Protein AF-A0A9D2J3M9-F1 (afdb_monomer)

Secondary structure (DSSP, 8-state):
--------HHHHHHHHHHHHHHHHHHHHHHHHHHHHHHHHHHHHTTT-TTTHHHHHHHHHHHHHHHHHHHHHHHHHHHHHHHHHHHHHHHHH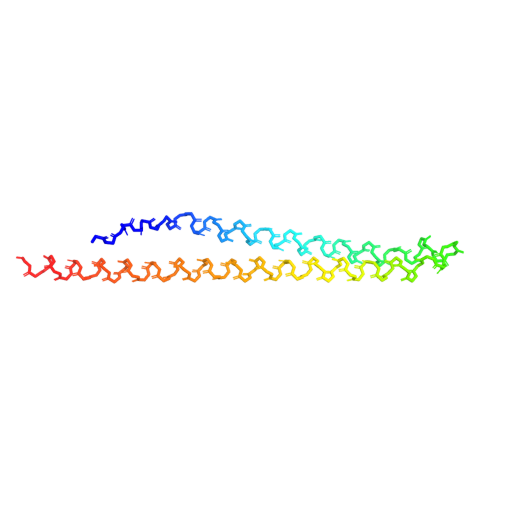HHHHHHHHHHTT-

Sequence (105 aa):
MSDEVEVEMAGLSSGEGQLGNVAAGFNEISQAGTASVMLTPVAFGILCSFFTPVANALQGVAMGAISSTAQGFDKTAQAVGACYTEYSQVDDQAAQRYTQLMGKI

pLDDT: mean 71.88, std 10.1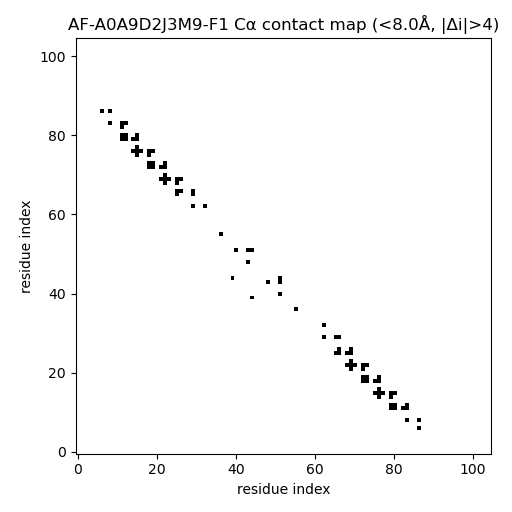8, range [37.09, 85.62]

Foldseek 3Di:
DPPPPPDPLVCLVVLLVVLLVVLVVLVVVLVVLVVVLVVVCVVCVPPNVVCNVVVVVVSVVVSVVSVVVSVVSNVVSVVSVVVSVVVVVVVVVVVVVVVVVVVVD

InterPro domains:
  IPR022536 ESX-1 secretion-associated protein EspC [PF10824] (1-96)

Structure (mmCIF, N/CA/C/O backbone):
data_AF-A0A9D2J3M9-F1
#
_entry.id   AF-A0A9D2J3M9-F1
#
loop_
_atom_site.group_PDB
_atom_site.id
_atom_site.type_symbol
_atom_site.label_atom_id
_atom_site.label_alt_id
_atom_site.label_comp_id
_atom_site.label_asym_id
_atom_site.label_entity_id
_atom_site.label_seq_id
_atom_site.pdbx_PDB_ins_code
_atom_site.Cartn_x
_atom_site.Cartn_y
_atom_site.Cartn_z
_atom_site.occupancy
_atom_site.B_iso_or_equiv
_atom_site.auth_seq_id
_atom_site.auth_comp_id
_atom_site.auth_asym_id
_atom_site.auth_atom_id
_atom_site.pdbx_PDB_model_num
ATOM 1 N N . MET A 1 1 ? -8.438 20.357 29.116 1.00 37.09 1 MET A N 1
ATOM 2 C CA . MET A 1 1 ? -9.296 20.211 27.928 1.00 37.09 1 MET A CA 1
ATOM 3 C C . MET A 1 1 ? -8.419 19.583 26.875 1.00 37.09 1 MET A C 1
ATOM 5 O O . MET A 1 1 ? -7.544 20.266 26.369 1.00 37.09 1 MET A O 1
ATOM 9 N N . SER A 1 2 ? -8.514 18.264 26.708 1.00 44.59 2 SER A N 1
ATOM 10 C CA . SER A 1 2 ? -7.927 17.622 25.532 1.00 44.59 2 SER A CA 1
ATOM 11 C C . SER A 1 2 ? -8.921 17.881 24.415 1.00 44.59 2 SER A C 1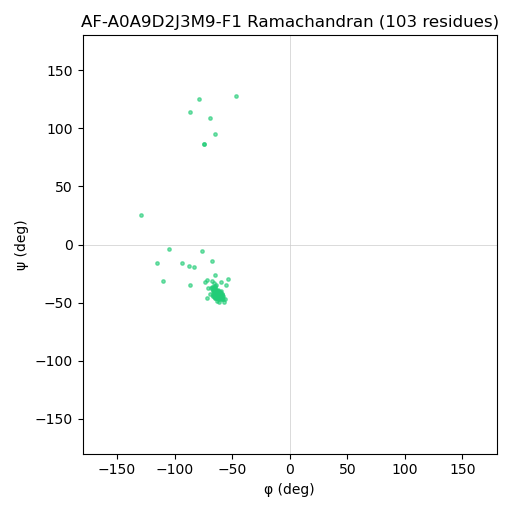
ATOM 13 O O . SER A 1 2 ? -10.103 17.616 24.634 1.00 44.59 2 SER A O 1
ATOM 15 N N . ASP A 1 3 ? -8.469 18.460 23.307 1.00 45.06 3 ASP A N 1
ATOM 16 C CA . ASP A 1 3 ? -9.281 18.582 22.100 1.00 45.06 3 ASP A CA 1
ATOM 17 C C . ASP A 1 3 ? -9.931 17.225 21.818 1.00 45.06 3 ASP A C 1
ATOM 19 O O . ASP A 1 3 ? -9.266 16.184 21.863 1.00 45.06 3 ASP A O 1
ATOM 23 N N . GLU A 1 4 ? -11.247 17.236 21.642 1.00 50.84 4 GLU A N 1
ATOM 24 C CA . GLU A 1 4 ? -12.033 16.072 21.258 1.00 50.84 4 GLU A CA 1
ATOM 25 C C . GLU A 1 4 ? -11.566 15.682 19.853 1.00 50.84 4 GLU A C 1
ATOM 27 O O . GLU A 1 4 ? -11.943 16.288 18.853 1.00 50.84 4 GLU A O 1
ATOM 32 N N . VAL A 1 5 ? -10.634 14.731 19.782 1.00 56.16 5 VAL A N 1
ATOM 33 C CA . VAL A 1 5 ? -10.202 14.143 18.516 1.00 56.16 5 VAL A CA 1
ATOM 34 C C . VAL A 1 5 ? -11.326 13.214 18.076 1.00 56.16 5 VAL A C 1
ATOM 36 O O . VAL A 1 5 ? -11.352 12.036 18.424 1.00 56.16 5 VAL A O 1
ATOM 39 N N . GLU A 1 6 ? -12.300 13.778 17.368 1.00 60.19 6 GLU A N 1
ATOM 40 C CA . GLU A 1 6 ? -13.356 13.015 16.715 1.00 60.19 6 GLU A CA 1
ATOM 41 C C . GLU A 1 6 ? -12.727 12.245 15.549 1.00 60.19 6 GLU A C 1
ATOM 43 O O . GLU A 1 6 ? -12.273 12.823 14.559 1.00 60.19 6 GLU A O 1
ATOM 48 N N . VAL A 1 7 ? -12.617 10.925 15.701 1.00 64.69 7 VAL A N 1
ATOM 49 C CA . VAL A 1 7 ? -12.050 10.065 14.664 1.00 64.69 7 VAL A CA 1
ATOM 50 C C . VAL A 1 7 ? -13.136 9.651 13.690 1.00 64.69 7 VAL A C 1
ATOM 52 O O . VAL A 1 7 ? -14.052 8.900 14.022 1.00 64.69 7 VAL A O 1
ATOM 55 N N . GLU A 1 8 ? -13.002 10.117 12.450 1.00 76.81 8 GLU A N 1
ATOM 56 C CA . GLU A 1 8 ? -13.904 9.768 11.360 1.00 76.81 8 GLU A CA 1
ATOM 57 C C . GLU A 1 8 ? -13.629 8.334 10.873 1.00 76.81 8 GLU A C 1
ATOM 59 O O . GLU A 1 8 ? -12.874 8.082 9.931 1.00 76.81 8 GLU A O 1
ATOM 64 N N . MET A 1 9 ? -14.265 7.367 11.535 1.00 73.56 9 MET A N 1
ATOM 65 C CA . MET A 1 9 ? -14.151 5.928 11.259 1.00 73.56 9 MET A CA 1
ATOM 66 C C . MET A 1 9 ? -14.470 5.561 9.799 1.00 73.56 9 MET A C 1
ATOM 68 O O . MET A 1 9 ? -13.825 4.688 9.215 1.00 73.56 9 MET A O 1
ATOM 72 N N . ALA A 1 10 ? -15.424 6.262 9.178 1.00 71.62 10 ALA A N 1
ATOM 73 C CA . ALA A 1 10 ? -15.744 6.104 7.758 1.00 71.62 10 ALA A CA 1
ATOM 74 C C . ALA A 1 10 ? -14.593 6.569 6.845 1.00 71.62 10 ALA A C 1
ATOM 76 O O . ALA A 1 10 ? -14.315 5.938 5.823 1.00 71.62 10 ALA A O 1
ATOM 77 N N . GLY A 1 11 ? -13.889 7.633 7.239 1.00 71.94 11 GLY A N 1
ATOM 78 C CA . GLY A 1 11 ? -12.713 8.148 6.543 1.00 71.94 11 GLY A CA 1
ATOM 79 C C . GLY A 1 11 ? -11.534 7.176 6.602 1.00 71.94 11 GLY A C 1
ATOM 80 O O . GLY A 1 11 ? -10.882 6.953 5.583 1.00 71.94 11 GLY A O 1
ATOM 81 N N . LEU A 1 12 ? -11.309 6.527 7.751 1.00 71.94 12 LEU A N 1
ATOM 82 C CA . LEU A 1 12 ? -10.284 5.485 7.903 1.00 71.94 12 LEU A CA 1
ATOM 83 C C . LEU A 1 12 ? -10.570 4.264 7.014 1.00 71.94 12 LEU A C 1
ATOM 85 O O . LEU A 1 12 ? -9.697 3.849 6.255 1.00 71.94 12 LEU A O 1
ATOM 89 N N . SER A 1 13 ? -11.801 3.745 7.034 1.00 75.00 13 SER A N 1
ATOM 90 C CA . SER A 1 13 ? -12.211 2.615 6.185 1.00 75.00 13 SER A CA 1
ATOM 91 C C . SER A 1 13 ? -12.098 2.936 4.688 1.00 75.00 13 SER A C 1
ATOM 93 O O . SER A 1 13 ? -11.553 2.149 3.910 1.00 75.00 13 SER A O 1
ATOM 95 N N . SER A 1 14 ? -12.569 4.116 4.271 1.00 75.56 14 SER A N 1
ATOM 96 C CA . SER A 1 14 ? -12.441 4.568 2.882 1.00 75.56 14 SER A CA 1
ATOM 97 C C . SER A 1 14 ? -10.971 4.743 2.483 1.00 75.56 14 SER A C 1
ATOM 99 O O . SER A 1 14 ? -10.584 4.376 1.373 1.00 75.56 14 SER A O 1
ATOM 101 N N . GLY A 1 15 ? -10.144 5.293 3.376 1.00 73.19 15 GLY A N 1
ATOM 102 C CA . GLY A 1 15 ? -8.713 5.491 3.155 1.00 73.19 15 GLY A CA 1
ATOM 103 C C . GLY A 1 15 ? -7.954 4.176 2.983 1.00 73.19 15 GLY A C 1
ATOM 104 O O . GLY A 1 15 ? -7.174 4.049 2.042 1.00 73.19 15 GLY A O 1
ATOM 105 N N . GLU A 1 16 ? -8.228 3.174 3.822 1.00 76.69 16 GLU A N 1
ATOM 106 C CA . GLU A 1 16 ? -7.670 1.823 3.685 1.00 76.69 16 GLU A CA 1
ATOM 107 C C . GLU A 1 16 ? -7.999 1.221 2.311 1.00 76.69 16 GLU A C 1
ATOM 109 O O . GLU A 1 16 ? -7.099 0.786 1.590 1.00 76.69 16 GLU A O 1
ATOM 114 N N . GLY A 1 17 ? -9.272 1.270 1.902 1.00 74.94 17 GLY A N 1
ATOM 115 C CA . GLY A 1 17 ? -9.707 0.745 0.606 1.00 74.94 17 GLY A CA 1
ATOM 116 C C . GLY A 1 17 ? -9.061 1.465 -0.583 1.00 74.9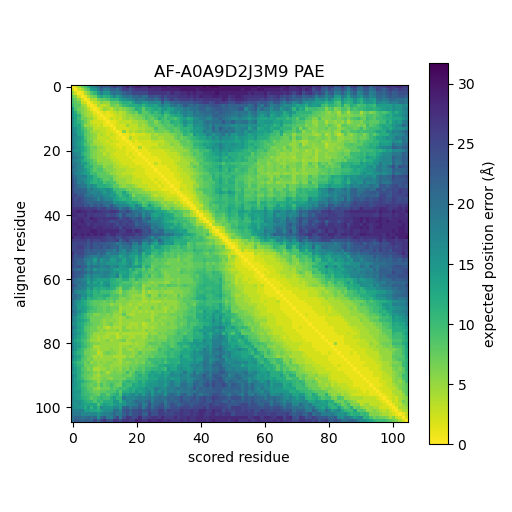4 17 GLY A C 1
ATOM 117 O O . GLY A 1 17 ? -8.646 0.829 -1.554 1.00 74.94 17 GLY A O 1
ATOM 118 N N . GLN A 1 18 ? -8.919 2.792 -0.510 1.00 82.44 18 GLN A N 1
ATOM 119 C CA . GLN A 1 18 ? -8.240 3.575 -1.546 1.00 82.44 18 GLN A CA 1
ATOM 120 C C . GLN A 1 18 ? -6.748 3.234 -1.638 1.00 82.44 18 GLN A C 1
ATOM 122 O O . GLN A 1 18 ? -6.236 3.051 -2.743 1.00 82.44 18 GLN A O 1
ATOM 127 N N . LEU A 1 19 ? -6.058 3.096 -0.503 1.00 78.88 19 LEU A N 1
ATOM 128 C CA . LEU A 1 19 ? -4.646 2.703 -0.463 1.00 78.88 19 LEU A CA 1
ATOM 129 C C . LEU A 1 19 ? -4.445 1.283 -1.011 1.00 78.88 19 LEU A C 1
ATOM 131 O O . LEU A 1 19 ? -3.513 1.055 -1.784 1.00 78.88 19 LEU A O 1
ATOM 135 N N . GLY A 1 20 ? -5.355 0.357 -0.693 1.00 77.44 20 GLY A N 1
ATOM 136 C CA . GLY A 1 20 ? -5.368 -0.994 -1.254 1.00 77.44 20 GLY A CA 1
ATOM 137 C C . GLY A 1 20 ? -5.532 -1.001 -2.778 1.00 77.44 20 GLY A C 1
ATOM 138 O O . GLY A 1 20 ? -4.778 -1.678 -3.479 1.00 77.44 20 GLY A O 1
ATOM 139 N N . ASN A 1 21 ? -6.445 -0.187 -3.317 1.00 81.19 21 ASN A N 1
ATOM 140 C CA . ASN A 1 21 ? -6.637 -0.049 -4.765 1.00 81.19 21 ASN A CA 1
ATOM 141 C C . ASN A 1 21 ? -5.401 0.535 -5.466 1.00 81.19 21 ASN A C 1
ATOM 143 O O . ASN A 1 21 ? -5.023 0.081 -6.546 1.00 81.19 21 ASN A O 1
ATOM 147 N N . VAL A 1 22 ? -4.740 1.519 -4.848 1.00 79.69 22 VAL A N 1
ATOM 148 C CA . VAL A 1 22 ? -3.489 2.087 -5.371 1.00 79.69 22 VAL A CA 1
ATOM 149 C C . VAL A 1 22 ? -2.382 1.030 -5.383 1.00 79.69 22 VAL A C 1
ATOM 151 O O . VAL A 1 22 ? -1.705 0.869 -6.400 1.00 79.69 22 VAL A O 1
ATOM 154 N N . ALA A 1 23 ? -2.230 0.256 -4.304 1.00 74.25 23 ALA A N 1
ATOM 155 C CA . ALA A 1 23 ? -1.266 -0.841 -4.240 1.00 74.25 23 ALA A CA 1
ATOM 156 C C . ALA A 1 23 ? -1.541 -1.924 -5.304 1.00 74.25 23 ALA A C 1
ATOM 158 O O . ALA A 1 23 ? -0.609 -2.396 -5.962 1.00 74.25 23 ALA A O 1
ATOM 159 N N . ALA A 1 24 ? -2.811 -2.274 -5.531 1.00 78.44 24 ALA A N 1
ATOM 160 C CA . ALA A 1 24 ? -3.217 -3.196 -6.591 1.00 78.44 24 ALA A CA 1
ATOM 161 C C . ALA A 1 24 ? -2.846 -2.667 -7.988 1.00 78.44 24 ALA A C 1
ATOM 163 O O . ALA A 1 24 ? -2.252 -3.400 -8.780 1.00 78.44 24 ALA A O 1
ATOM 164 N N . GLY A 1 25 ? -3.083 -1.378 -8.255 1.00 80.50 25 GLY A N 1
ATOM 165 C CA . GLY A 1 25 ? -2.688 -0.734 -9.511 1.00 80.50 25 GLY A CA 1
ATOM 166 C C . GLY A 1 25 ? -1.175 -0.779 -9.763 1.00 80.50 25 GLY A C 1
ATOM 167 O O . GLY A 1 25 ? -0.737 -1.069 -10.875 1.00 80.50 25 GLY A O 1
ATOM 168 N N . PHE A 1 26 ? -0.347 -0.582 -8.731 1.00 76.75 26 PHE A N 1
ATOM 169 C CA . PHE A 1 26 ? 1.109 -0.738 -8.867 1.00 76.75 26 PHE A CA 1
ATOM 170 C C . PHE A 1 26 ? 1.529 -2.182 -9.180 1.00 76.75 26 PHE A C 1
ATOM 172 O O . PHE A 1 26 ? 2.458 -2.392 -9.965 1.00 76.75 26 PHE A O 1
ATOM 179 N N . ASN A 1 27 ? 0.841 -3.182 -8.622 1.00 75.81 27 ASN A N 1
ATOM 180 C CA . ASN A 1 27 ? 1.086 -4.587 -8.954 1.00 75.81 27 ASN A CA 1
ATOM 181 C C . ASN A 1 27 ? 0.707 -4.919 -10.405 1.00 75.81 27 ASN A C 1
ATOM 183 O O . ASN A 1 27 ? 1.451 -5.640 -11.074 1.00 75.81 27 ASN A O 1
ATOM 187 N N . GLU A 1 28 ? -0.396 -4.373 -10.919 1.00 80.56 28 GLU A N 1
ATOM 188 C CA . GLU A 1 28 ? -0.777 -4.520 -12.330 1.00 80.56 28 GLU A CA 1
ATOM 189 C C . GLU A 1 28 ? 0.253 -3.881 -13.269 1.00 80.56 28 GLU A C 1
ATOM 191 O O . GLU A 1 28 ? 0.685 -4.514 -14.235 1.00 80.56 28 GLU A O 1
ATOM 196 N N . ILE A 1 29 ? 0.723 -2.669 -12.951 1.00 77.06 29 ILE A N 1
ATOM 197 C CA . ILE A 1 29 ? 1.782 -1.988 -13.714 1.00 77.06 29 ILE A CA 1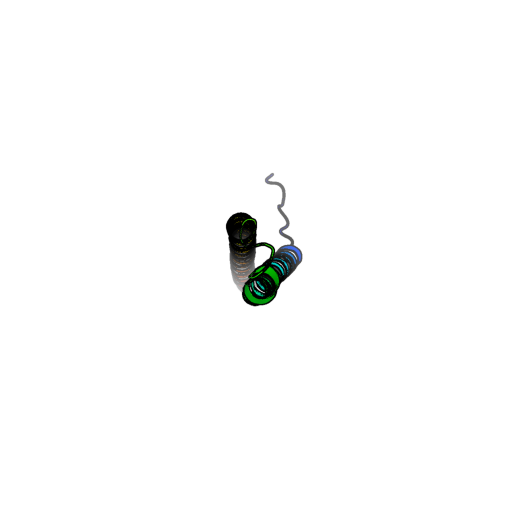
ATOM 198 C C . ILE A 1 29 ? 3.072 -2.817 -13.706 1.00 77.06 29 ILE A C 1
ATOM 200 O O . ILE A 1 29 ? 3.721 -2.960 -14.743 1.00 77.06 29 ILE A O 1
ATOM 204 N N . SER A 1 30 ? 3.436 -3.403 -12.563 1.00 72.69 30 SER A N 1
ATOM 205 C CA . SER A 1 30 ? 4.608 -4.277 -12.445 1.00 72.69 30 SER A CA 1
ATOM 206 C C . SER A 1 30 ? 4.486 -5.534 -13.321 1.00 72.69 30 SER A C 1
ATOM 208 O O . SER A 1 30 ? 5.419 -5.885 -14.052 1.00 72.69 30 SER A O 1
ATOM 210 N N . GLN A 1 31 ? 3.319 -6.188 -13.329 1.00 74.12 31 GLN A N 1
ATOM 211 C CA . GLN A 1 31 ? 3.065 -7.355 -14.182 1.00 74.12 31 GLN A CA 1
ATOM 212 C C . GLN A 1 31 ? 3.085 -6.998 -15.675 1.00 74.12 31 GLN A C 1
ATOM 214 O O . GLN A 1 31 ? 3.729 -7.693 -16.466 1.00 74.12 31 GLN A O 1
ATOM 219 N N . ALA A 1 32 ? 2.457 -5.884 -16.061 1.00 74.19 32 ALA A N 1
ATOM 220 C CA . ALA A 1 32 ? 2.480 -5.376 -17.432 1.00 74.19 32 ALA A CA 1
ATOM 221 C C . ALA A 1 32 ? 3.905 -5.002 -17.884 1.00 74.19 32 ALA A C 1
ATOM 223 O O . ALA A 1 32 ? 4.308 -5.307 -19.011 1.00 74.19 32 ALA A O 1
ATOM 224 N N . GLY A 1 33 ? 4.697 -4.405 -16.987 1.00 66.56 33 GLY A N 1
ATOM 225 C CA . GLY A 1 33 ? 6.119 -4.133 -17.191 1.00 66.56 33 GLY A CA 1
ATOM 226 C C . GLY A 1 33 ? 6.911 -5.418 -17.437 1.00 66.56 33 GLY A C 1
ATOM 227 O O . GLY A 1 33 ? 7.633 -5.528 -18.419 1.00 66.56 33 GLY A O 1
ATOM 228 N N . THR A 1 34 ? 6.701 -6.450 -16.622 1.00 67.69 34 THR A N 1
ATOM 229 C CA . THR A 1 34 ? 7.388 -7.745 -16.782 1.00 67.69 34 THR A CA 1
ATOM 230 C C . THR A 1 34 ? 7.043 -8.425 -18.115 1.00 67.69 34 THR A C 1
ATOM 232 O O . THR A 1 34 ? 7.923 -8.948 -18.801 1.00 67.69 34 THR A O 1
ATOM 235 N N . ALA A 1 35 ? 5.768 -8.393 -18.518 1.00 65.44 35 ALA A N 1
ATOM 236 C CA . ALA A 1 35 ? 5.306 -8.979 -19.777 1.00 65.44 35 ALA A CA 1
ATOM 237 C C . ALA A 1 35 ? 5.892 -8.262 -21.005 1.00 65.44 35 ALA A C 1
ATOM 239 O O . ALA A 1 35 ? 6.315 -8.908 -21.966 1.00 65.44 35 ALA A O 1
ATOM 240 N N . SER A 1 36 ? 5.972 -6.930 -20.962 1.00 61.50 36 SER A N 1
ATOM 241 C CA . SER A 1 36 ? 6.590 -6.135 -22.030 1.00 61.50 36 SER A CA 1
ATOM 242 C C . SER A 1 36 ? 8.103 -6.363 -22.114 1.00 61.50 36 SER A C 1
ATOM 244 O O . SER A 1 36 ? 8.635 -6.508 -23.217 1.00 61.50 36 SER A O 1
ATOM 246 N N . VAL A 1 37 ? 8.788 -6.536 -20.979 1.00 61.81 37 VAL A N 1
ATOM 247 C CA . VAL A 1 37 ? 10.208 -6.923 -20.938 1.00 61.81 37 VAL A CA 1
ATOM 248 C C . VAL A 1 37 ? 10.441 -8.290 -21.581 1.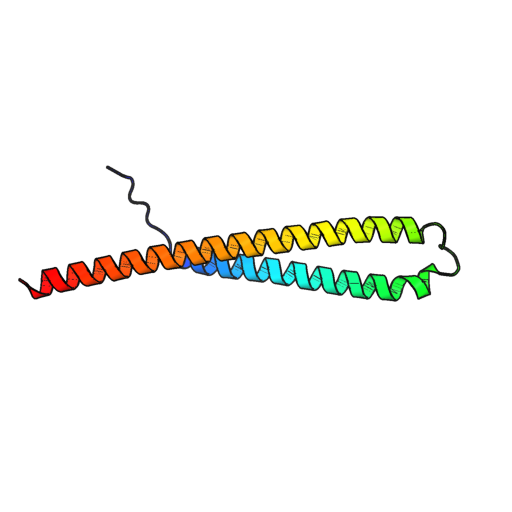00 61.81 37 VAL A C 1
ATOM 250 O O . VAL A 1 37 ? 11.352 -8.418 -22.388 1.00 61.81 37 VAL A O 1
ATOM 253 N N . MET A 1 38 ? 9.598 -9.291 -21.321 1.00 61.28 38 MET A N 1
ATOM 254 C CA . MET A 1 38 ? 9.728 -10.630 -21.927 1.00 61.28 38 MET A CA 1
ATOM 255 C C . MET A 1 38 ? 9.521 -10.643 -23.453 1.00 61.28 38 MET A C 1
ATOM 257 O O . MET A 1 38 ? 10.071 -11.501 -24.141 1.00 61.28 38 MET A O 1
ATOM 261 N N . LEU A 1 39 ? 8.769 -9.682 -23.998 1.00 60.22 39 LEU A N 1
ATOM 262 C CA . LEU A 1 39 ? 8.551 -9.520 -25.444 1.00 60.22 39 LEU A CA 1
ATOM 263 C C . LEU A 1 39 ? 9.689 -8.749 -26.145 1.00 60.22 39 LEU A C 1
ATOM 265 O O . LEU A 1 39 ? 9.864 -8.859 -27.360 1.00 60.22 39 LEU A O 1
ATOM 269 N N . THR A 1 40 ? 10.490 -7.989 -25.392 1.00 58.78 40 THR A N 1
ATOM 270 C CA . THR A 1 40 ? 11.531 -7.092 -25.924 1.00 58.78 40 THR A CA 1
ATOM 271 C C . THR A 1 40 ? 12.734 -7.810 -26.579 1.00 58.78 40 THR A C 1
ATOM 273 O O . THR A 1 40 ? 13.195 -7.328 -27.615 1.00 58.78 40 THR A O 1
ATOM 276 N N . PRO A 1 41 ? 13.243 -8.966 -26.094 1.00 57.69 41 PRO A N 1
ATOM 277 C CA . PRO A 1 41 ? 14.406 -9.644 -26.676 1.00 57.69 41 PRO A CA 1
ATOM 278 C C . PRO A 1 41 ? 14.218 -10.060 -28.137 1.00 57.69 41 PRO A C 1
ATOM 280 O O . PRO A 1 41 ? 15.173 -10.031 -28.910 1.00 57.69 41 PRO A O 1
ATOM 283 N N . VAL A 1 42 ? 12.988 -10.404 -28.534 1.00 58.56 42 VAL A N 1
ATOM 284 C CA . VAL A 1 42 ? 12.666 -10.800 -29.915 1.00 58.56 42 VAL A CA 1
ATOM 285 C C . VAL A 1 42 ? 12.670 -9.585 -30.853 1.00 58.56 42 VAL A C 1
ATOM 287 O O . VAL A 1 42 ? 13.071 -9.706 -32.008 1.00 58.56 42 VAL A O 1
ATOM 290 N N . ALA A 1 43 ? 12.295 -8.400 -30.354 1.00 56.66 43 ALA A N 1
ATOM 291 C CA . ALA A 1 43 ? 12.257 -7.158 -31.129 1.00 56.66 43 ALA A CA 1
ATOM 292 C C . ALA A 1 43 ? 13.607 -6.407 -31.162 1.00 56.66 43 ALA A C 1
ATOM 294 O O . ALA A 1 43 ? 13.953 -5.808 -32.178 1.00 56.66 43 ALA A O 1
ATOM 295 N N . PHE A 1 44 ? 14.388 -6.446 -30.075 1.00 55.53 44 PHE A N 1
ATOM 296 C CA . PHE A 1 44 ? 15.671 -5.729 -29.944 1.00 55.53 44 PHE A CA 1
ATOM 297 C C . PHE A 1 44 ? 16.905 -6.564 -30.341 1.00 55.53 44 PHE A C 1
ATOM 299 O O . PHE A 1 44 ? 17.980 -6.003 -30.574 1.00 55.53 44 PHE A O 1
ATOM 306 N N . GLY A 1 45 ? 16.765 -7.892 -30.433 1.00 57.31 45 GLY A N 1
ATOM 307 C CA .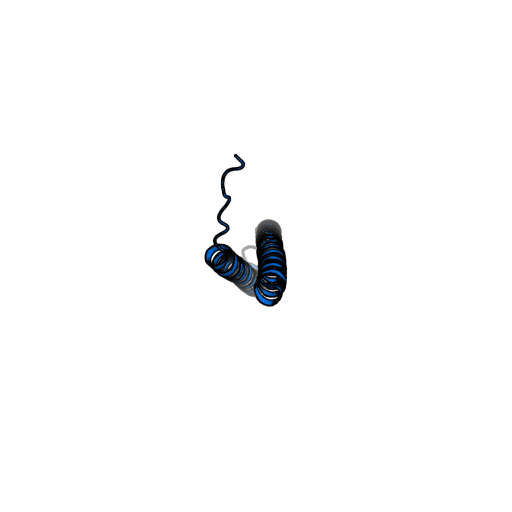 GLY A 1 45 ? 17.876 -8.851 -30.448 1.00 57.31 45 GLY A CA 1
ATOM 308 C C . GLY A 1 45 ? 18.801 -8.848 -31.670 1.00 57.31 45 GLY A C 1
ATOM 309 O O . GLY A 1 45 ? 19.881 -9.423 -31.584 1.00 57.31 45 GLY A O 1
ATOM 310 N N . ILE A 1 46 ? 18.436 -8.202 -32.785 1.00 57.44 46 ILE A N 1
ATOM 311 C CA . ILE A 1 46 ? 19.250 -8.230 -34.021 1.00 57.44 46 ILE A CA 1
ATOM 312 C C . ILE A 1 46 ? 19.911 -6.879 -34.350 1.00 57.44 46 ILE A C 1
ATOM 314 O O . ILE A 1 46 ? 21.018 -6.873 -34.882 1.00 57.44 46 ILE A O 1
ATOM 318 N N . LEU A 1 47 ? 19.303 -5.736 -34.004 1.00 55.41 47 LEU A N 1
ATOM 319 C CA . LEU A 1 47 ? 19.831 -4.404 -34.366 1.00 55.41 47 LEU A CA 1
ATOM 320 C C . LEU A 1 47 ? 20.261 -3.539 -33.170 1.00 55.41 47 LEU A C 1
ATOM 322 O O . LEU A 1 47 ? 20.995 -2.571 -33.354 1.00 55.41 47 LEU A O 1
ATOM 326 N N . CYS A 1 48 ? 19.849 -3.874 -31.943 1.00 60.75 48 CYS A N 1
ATOM 327 C CA . CYS A 1 48 ? 20.009 -2.998 -30.776 1.00 60.75 48 CYS A CA 1
ATOM 328 C C . CYS A 1 48 ? 20.663 -3.694 -29.566 1.00 60.75 48 CYS A C 1
ATOM 330 O O . CYS A 1 48 ? 20.494 -3.276 -28.415 1.00 60.75 48 CYS A O 1
ATOM 332 N N . SER A 1 49 ? 21.449 -4.743 -29.817 1.00 62.88 49 SER A N 1
ATOM 333 C CA . SER A 1 49 ? 22.116 -5.562 -28.794 1.00 62.88 49 SER A CA 1
ATOM 334 C C . SER A 1 49 ? 22.973 -4.756 -27.805 1.00 62.88 49 SER A C 1
ATOM 336 O O . SER A 1 49 ? 23.041 -5.120 -26.637 1.00 62.88 49 SER A O 1
ATOM 338 N N . PHE A 1 50 ? 23.549 -3.621 -28.216 1.00 64.81 50 PHE A N 1
ATOM 339 C CA . PHE A 1 50 ? 24.328 -2.733 -27.338 1.00 64.81 50 PHE A CA 1
ATOM 340 C C . PHE A 1 50 ? 23.485 -1.943 -26.325 1.00 64.81 50 PHE A C 1
ATOM 342 O O . PHE A 1 50 ? 23.960 -1.646 -25.232 1.00 64.81 50 PHE A O 1
ATOM 349 N N . PHE A 1 51 ? 22.235 -1.616 -26.659 1.00 63.56 51 PHE A N 1
ATOM 350 C CA . PHE A 1 51 ? 21.326 -0.890 -25.762 1.00 63.56 51 PHE A CA 1
ATOM 351 C C . PHE A 1 51 ? 20.538 -1.819 -24.840 1.00 63.56 51 PHE A C 1
ATOM 353 O O . PHE A 1 51 ? 20.039 -1.382 -23.805 1.00 63.56 51 PHE A O 1
ATOM 360 N N . THR A 1 52 ? 20.460 -3.103 -25.189 1.00 67.75 52 THR A N 1
ATOM 361 C CA . THR A 1 52 ? 19.687 -4.106 -24.446 1.00 67.75 52 THR A CA 1
ATOM 362 C C . THR A 1 52 ? 20.130 -4.224 -22.974 1.00 67.75 52 THR A C 1
ATOM 364 O O . THR A 1 52 ? 19.264 -4.194 -22.102 1.00 67.75 52 THR A O 1
ATOM 367 N N . PRO A 1 53 ? 21.437 -4.256 -22.631 1.00 68.50 53 PRO A N 1
ATOM 368 C CA . PRO A 1 53 ? 21.877 -4.300 -21.235 1.00 68.50 53 PRO A CA 1
ATOM 369 C C . PRO A 1 53 ? 21.482 -3.053 -20.434 1.00 68.50 53 PRO A C 1
ATOM 371 O O . PRO A 1 53 ? 21.062 -3.168 -19.285 1.00 68.50 53 PRO A O 1
ATOM 374 N N . VAL A 1 54 ? 21.588 -1.864 -21.039 1.00 71.00 54 VAL A N 1
ATOM 375 C CA . VAL A 1 54 ? 21.249 -0.590 -20.381 1.00 71.00 54 VAL A CA 1
ATOM 376 C C . VAL A 1 54 ? 19.741 -0.483 -20.166 1.00 71.00 54 VAL A C 1
ATOM 378 O O . VAL A 1 54 ? 19.307 -0.103 -19.082 1.00 71.00 54 VAL A O 1
ATOM 381 N N . ALA A 1 55 ? 18.943 -0.872 -21.163 1.00 67.25 55 ALA A N 1
ATOM 382 C CA . ALA A 1 55 ? 17.488 -0.912 -21.056 1.00 67.25 55 ALA A CA 1
ATOM 383 C C . ALA A 1 55 ? 17.031 -1.870 -19.946 1.00 67.25 55 ALA A C 1
ATOM 385 O O . ALA A 1 55 ? 16.231 -1.478 -19.098 1.00 67.25 55 ALA A O 1
ATOM 386 N N . ASN A 1 56 ? 17.611 -3.073 -19.885 1.00 70.12 56 ASN A N 1
ATOM 387 C CA . ASN A 1 56 ? 17.309 -4.050 -18.838 1.00 70.12 56 ASN A CA 1
ATOM 388 C C . ASN A 1 56 ? 17.679 -3.532 -17.439 1.00 70.12 56 ASN A C 1
ATOM 390 O O . ASN A 1 56 ? 16.919 -3.717 -16.489 1.00 70.12 56 ASN A O 1
ATOM 394 N N . ALA A 1 57 ? 18.822 -2.851 -17.296 1.00 72.56 57 ALA A N 1
ATOM 395 C CA . ALA A 1 57 ? 19.231 -2.265 -16.020 1.00 72.56 57 ALA A CA 1
ATOM 396 C C . ALA A 1 57 ? 18.268 -1.156 -15.562 1.00 72.56 57 ALA A C 1
ATOM 398 O O . ALA A 1 57 ? 17.848 -1.138 -14.404 1.00 72.56 57 ALA A O 1
ATOM 399 N N . LEU A 1 58 ? 17.874 -0.261 -16.473 1.00 74.75 58 LEU A N 1
ATOM 400 C CA . LEU A 1 58 ? 16.948 0.834 -16.172 1.00 74.75 58 LEU A CA 1
ATOM 401 C C . LEU A 1 58 ? 15.555 0.308 -15.793 1.00 74.75 58 LEU A C 1
ATOM 403 O O . LEU A 1 58 ? 14.933 0.802 -14.854 1.00 74.75 58 LEU A O 1
ATOM 407 N N . GLN A 1 59 ? 15.097 -0.737 -16.484 1.00 70.38 59 GLN A N 1
ATOM 408 C CA . GLN A 1 59 ? 13.845 -1.427 -16.181 1.00 70.38 59 GLN A CA 1
ATOM 409 C C . GLN A 1 59 ? 13.890 -2.124 -14.818 1.00 70.38 59 GLN A C 1
ATOM 411 O O . GLN A 1 59 ? 12.934 -2.010 -14.056 1.00 70.38 59 GLN A O 1
ATOM 416 N N . GLY A 1 60 ? 15.003 -2.775 -14.463 1.00 71.31 60 GLY A N 1
ATOM 417 C CA . GLY A 1 60 ? 15.179 -3.390 -13.145 1.00 71.31 60 GLY A CA 1
ATOM 418 C C . GLY A 1 60 ? 15.086 -2.377 -12.000 1.00 71.31 60 GLY A C 1
ATOM 419 O O . GLY A 1 60 ? 14.410 -2.629 -11.003 1.00 71.31 60 GLY A O 1
ATOM 420 N N . VAL A 1 61 ? 15.694 -1.197 -12.165 1.00 77.12 61 VAL A N 1
ATOM 421 C CA . VAL A 1 61 ? 15.584 -0.098 -11.188 1.00 77.12 61 VAL A CA 1
ATOM 422 C C . VAL A 1 61 ? 14.148 0.422 -11.099 1.00 77.12 61 VAL A C 1
ATOM 424 O O . VAL A 1 61 ? 13.625 0.587 -9.997 1.00 77.12 61 VAL A O 1
ATOM 427 N N . ALA A 1 62 ? 13.487 0.639 -12.239 1.00 72.38 62 ALA A N 1
ATOM 428 C CA . ALA A 1 62 ? 12.106 1.115 -12.279 1.00 72.38 62 ALA A CA 1
ATOM 429 C C . ALA A 1 62 ? 11.132 0.126 -11.615 1.00 72.38 62 ALA A C 1
ATOM 431 O O . ALA A 1 62 ? 10.303 0.525 -10.798 1.00 72.38 62 ALA A O 1
ATOM 432 N N . MET A 1 63 ? 11.271 -1.171 -11.897 1.00 76.69 63 MET A N 1
ATOM 433 C CA . MET A 1 63 ? 10.475 -2.222 -11.261 1.00 76.69 63 MET A CA 1
ATOM 434 C C . MET A 1 63 ? 10.742 -2.331 -9.757 1.00 76.69 63 MET A C 1
ATOM 436 O O . MET A 1 63 ? 9.802 -2.493 -8.979 1.00 76.69 63 MET A O 1
ATOM 440 N N . GLY A 1 64 ? 12.001 -2.196 -9.331 1.00 75.50 64 GLY A N 1
ATOM 441 C CA . GLY A 1 64 ? 12.357 -2.163 -7.912 1.00 75.50 64 GLY A CA 1
ATOM 442 C C . GLY A 1 64 ? 11.706 -0.992 -7.169 1.00 75.50 64 GLY A C 1
ATOM 443 O O . GLY A 1 64 ? 11.200 -1.172 -6.062 1.00 75.50 64 GLY A O 1
ATOM 444 N N . ALA A 1 65 ? 11.655 0.188 -7.794 1.00 77.12 65 ALA A N 1
ATOM 445 C CA . ALA A 1 65 ? 10.972 1.358 -7.245 1.00 77.12 65 ALA A CA 1
ATOM 446 C C . ALA A 1 65 ? 9.448 1.159 -7.168 1.00 77.12 65 ALA A C 1
ATOM 448 O O . ALA A 1 65 ? 8.848 1.422 -6.132 1.00 77.12 65 ALA A O 1
ATOM 449 N N . ILE A 1 66 ? 8.825 0.620 -8.221 1.00 78.56 66 ILE A N 1
ATOM 450 C CA . ILE A 1 66 ? 7.386 0.304 -8.231 1.00 78.56 66 ILE A CA 1
ATOM 451 C C . ILE A 1 66 ? 7.037 -0.685 -7.111 1.00 78.56 66 ILE A C 1
ATOM 453 O O . ILE A 1 66 ? 6.083 -0.469 -6.364 1.00 78.56 66 ILE A O 1
ATOM 457 N N . SER A 1 67 ? 7.839 -1.740 -6.949 1.00 76.44 67 SER A N 1
ATOM 458 C CA . SER A 1 67 ? 7.625 -2.739 -5.902 1.00 76.44 67 SER A CA 1
ATOM 459 C C . SER A 1 67 ? 7.774 -2.156 -4.496 1.00 76.44 67 SER A C 1
ATOM 461 O O . SER A 1 67 ? 7.016 -2.539 -3.605 1.00 76.44 67 SER A O 1
ATOM 463 N N . SER A 1 68 ? 8.740 -1.263 -4.265 1.00 79.81 68 SER A N 1
ATOM 464 C CA . SER A 1 68 ? 8.937 -0.657 -2.944 1.00 79.81 68 SER A CA 1
ATOM 465 C C . SER A 1 68 ? 7.820 0.329 -2.601 1.00 79.81 68 SER A C 1
ATOM 467 O O . SER A 1 68 ? 7.343 0.348 -1.467 1.00 79.81 68 SER A O 1
ATOM 469 N N . THR A 1 69 ? 7.336 1.087 -3.588 1.00 79.12 69 THR A N 1
ATOM 470 C CA . THR A 1 69 ? 6.173 1.964 -3.438 1.00 79.12 69 THR A CA 1
ATOM 471 C C . THR A 1 69 ? 4.903 1.169 -3.134 1.00 79.12 69 THR A C 1
ATOM 473 O O . THR A 1 69 ? 4.191 1.518 -2.195 1.00 79.12 69 THR A O 1
ATOM 476 N N . ALA A 1 70 ? 4.653 0.062 -3.843 1.00 74.62 70 ALA A N 1
ATOM 477 C CA . ALA A 1 70 ? 3.513 -0.817 -3.570 1.00 74.62 70 ALA A CA 1
ATOM 478 C C . ALA A 1 70 ? 3.534 -1.368 -2.132 1.00 74.62 70 ALA A C 1
ATOM 480 O O . ALA A 1 70 ? 2.525 -1.314 -1.434 1.00 74.62 70 ALA A O 1
ATOM 481 N N . GLN A 1 71 ? 4.700 -1.820 -1.652 1.00 78.06 71 GLN A N 1
ATOM 482 C CA . GLN A 1 71 ? 4.868 -2.269 -0.262 1.00 78.06 71 GLN A CA 1
ATOM 483 C C . GLN A 1 71 ? 4.655 -1.143 0.757 1.00 78.06 71 GLN A C 1
ATOM 485 O O . GLN A 1 71 ? 4.159 -1.392 1.855 1.00 78.06 71 GLN A O 1
ATOM 490 N N . GLY A 1 72 ? 5.045 0.089 0.421 1.00 80.19 72 GLY A N 1
ATOM 491 C CA . GLY A 1 72 ? 4.782 1.262 1.250 1.00 80.19 72 GLY A CA 1
ATOM 492 C C . GLY A 1 72 ? 3.284 1.502 1.425 1.00 80.19 72 GLY A C 1
ATOM 493 O O . GLY A 1 72 ? 2.818 1.606 2.557 1.00 80.19 72 GLY A O 1
ATOM 494 N N . PHE A 1 73 ? 2.534 1.506 0.319 1.00 78.25 73 PHE A N 1
ATOM 495 C CA . PHE A 1 73 ? 1.079 1.664 0.341 1.00 78.25 73 PHE A CA 1
ATOM 496 C C . PHE A 1 73 ? 0.374 0.552 1.122 1.00 78.25 73 PHE A C 1
ATOM 498 O O . PHE A 1 73 ? -0.514 0.853 1.915 1.00 78.25 73 PHE A O 1
ATOM 505 N N . ASP A 1 74 ? 0.806 -0.701 0.967 1.00 78.62 74 ASP A N 1
ATOM 506 C CA . ASP A 1 74 ? 0.246 -1.839 1.706 1.00 78.62 74 ASP A CA 1
ATOM 507 C C . ASP A 1 74 ? 0.480 -1.713 3.223 1.00 78.62 74 ASP A C 1
ATOM 509 O O . ASP A 1 74 ? -0.442 -1.846 4.025 1.00 78.62 74 ASP A O 1
ATOM 513 N N . LYS A 1 75 ? 1.694 -1.327 3.641 1.00 80.94 75 LYS A N 1
ATOM 514 C CA . LYS A 1 75 ? 1.989 -1.052 5.059 1.00 80.94 75 LYS A CA 1
ATOM 515 C C . LYS A 1 75 ? 1.158 0.099 5.618 1.00 80.94 75 LYS A C 1
ATOM 517 O O . LYS A 1 75 ? 0.718 0.031 6.763 1.00 80.94 75 LYS A O 1
ATOM 522 N N . THR A 1 76 ? 0.952 1.159 4.839 1.00 81.31 76 THR A N 1
ATOM 523 C CA . THR A 1 76 ? 0.100 2.277 5.259 1.00 81.31 76 THR A CA 1
ATOM 524 C C . THR A 1 76 ? -1.358 1.841 5.374 1.00 81.31 76 THR A C 1
ATOM 526 O O . THR A 1 76 ? -1.991 2.175 6.369 1.00 81.31 76 THR A O 1
ATOM 529 N N . ALA A 1 77 ? -1.872 1.052 4.427 1.00 75.50 77 ALA A N 1
ATOM 530 C CA . ALA A 1 77 ? -3.224 0.499 4.498 1.00 75.50 77 ALA A CA 1
ATOM 531 C C . ALA A 1 77 ? -3.410 -0.359 5.761 1.00 75.50 77 ALA A C 1
ATOM 533 O O . ALA A 1 77 ? -4.350 -0.137 6.518 1.00 75.50 77 ALA A O 1
ATOM 534 N N . GLN A 1 78 ? -2.457 -1.248 6.062 1.00 82.19 78 GLN A N 1
ATOM 535 C CA . GLN A 1 78 ? -2.476 -2.063 7.282 1.00 82.19 78 GLN A CA 1
ATOM 536 C C . GLN A 1 78 ? -2.459 -1.213 8.559 1.00 82.19 78 GLN A C 1
ATOM 538 O O . GLN A 1 78 ? -3.188 -1.508 9.502 1.00 82.19 78 GLN A O 1
ATOM 543 N N . ALA A 1 79 ? -1.658 -0.144 8.599 1.00 82.69 79 ALA A N 1
ATOM 544 C CA . ALA A 1 79 ? -1.623 0.765 9.744 1.00 82.69 79 ALA A CA 1
ATOM 545 C C . ALA A 1 79 ? -2.955 1.515 9.933 1.00 82.69 79 ALA A C 1
ATOM 547 O O . ALA A 1 79 ? -3.408 1.691 11.063 1.00 82.69 79 ALA A O 1
ATOM 548 N N . VAL A 1 80 ? -3.602 1.923 8.837 1.00 82.88 80 VAL A N 1
ATOM 549 C CA . VAL A 1 80 ? -4.926 2.563 8.864 1.00 82.88 80 VAL A CA 1
ATOM 550 C C . VAL A 1 80 ? -6.002 1.580 9.339 1.00 82.88 80 VAL A C 1
ATOM 552 O O . VAL A 1 80 ? -6.786 1.932 10.220 1.00 82.88 80 VAL A O 1
ATOM 555 N N . GLY A 1 81 ? -6.001 0.339 8.843 1.00 80.75 81 GLY A N 1
ATOM 556 C CA . GLY A 1 81 ? -6.935 -0.705 9.285 1.00 80.75 81 GLY A CA 1
ATOM 557 C C . GLY A 1 81 ? -6.736 -1.111 10.752 1.00 80.75 81 GLY A C 1
ATOM 558 O O . GLY A 1 81 ? -7.704 -1.325 11.488 1.00 80.75 81 GLY A O 1
ATOM 559 N N . ALA A 1 82 ? -5.486 -1.143 11.227 1.00 82.69 82 ALA A N 1
ATOM 560 C CA . ALA A 1 82 ? -5.177 -1.354 12.641 1.00 82.69 82 ALA A CA 1
ATOM 561 C C . ALA A 1 82 ? -5.732 -0.217 13.513 1.00 82.69 82 ALA A C 1
ATOM 563 O O . ALA A 1 82 ? -6.413 -0.485 14.500 1.00 82.69 82 ALA A O 1
ATOM 564 N N . CYS A 1 83 ? -5.530 1.039 13.099 1.00 82.25 83 CYS A N 1
ATOM 565 C CA . CYS A 1 83 ? -6.081 2.213 13.778 1.00 82.25 83 CYS A CA 1
ATOM 566 C C . CYS A 1 83 ? -7.617 2.152 13.856 1.00 82.25 83 CYS A C 1
ATOM 568 O O . CYS A 1 83 ? -8.191 2.320 14.929 1.00 82.25 83 CYS A O 1
ATOM 570 N N . TYR A 1 84 ? -8.290 1.823 12.747 1.00 80.00 84 TYR A N 1
ATOM 571 C CA . TYR A 1 84 ? -9.741 1.616 12.732 1.00 80.00 84 TYR A CA 1
ATOM 572 C C . TYR A 1 84 ? -10.178 0.540 13.738 1.00 80.00 84 TYR A C 1
ATOM 574 O O . TYR A 1 84 ? -11.106 0.748 14.518 1.00 80.00 84 TYR A O 1
ATOM 582 N N . THR A 1 85 ? -9.485 -0.600 13.762 1.00 83.50 85 THR A N 1
ATOM 583 C CA . THR A 1 85 ? -9.802 -1.706 14.676 1.00 83.50 85 THR A CA 1
ATOM 584 C C . THR A 1 85 ? -9.651 -1.292 16.141 1.00 83.50 85 THR A C 1
ATOM 586 O O . THR A 1 85 ? -10.504 -1.625 16.963 1.00 83.50 85 THR A O 1
ATOM 589 N N . GLU A 1 86 ? -8.596 -0.547 16.473 1.00 85.50 86 GLU A N 1
ATOM 590 C CA . GLU A 1 86 ? -8.371 -0.030 17.826 1.00 85.50 86 GLU A CA 1
ATOM 591 C C . GLU A 1 86 ? -9.489 0.925 18.259 1.00 85.50 86 GLU A C 1
ATOM 593 O O . GLU A 1 86 ? -10.054 0.750 19.341 1.00 85.50 86 GLU A O 1
ATOM 598 N N . TYR A 1 87 ? -9.873 1.877 17.404 1.00 82.12 87 TYR A N 1
ATOM 599 C CA . TYR A 1 87 ? -10.971 2.797 17.709 1.00 82.12 87 TYR A CA 1
ATOM 600 C C . TYR A 1 87 ? -12.312 2.076 17.864 1.00 82.12 87 TYR A C 1
ATOM 602 O O . TYR A 1 87 ? -13.034 2.350 18.821 1.00 82.12 87 TYR A O 1
ATOM 610 N N . SER A 1 88 ? -12.617 1.107 16.995 1.00 82.19 88 SER A N 1
ATOM 611 C CA . SER A 1 88 ? -13.837 0.297 17.111 1.00 82.19 88 SER A CA 1
ATOM 612 C C . SER A 1 88 ? -13.894 -0.455 18.442 1.00 82.19 88 SER A C 1
ATOM 614 O O . SER A 1 88 ? -14.939 -0.492 19.084 1.00 82.19 88 SER A O 1
ATOM 616 N N . GLN A 1 89 ? -12.775 -1.033 18.891 1.00 85.62 89 GLN A N 1
ATOM 617 C CA . GLN A 1 89 ? -12.732 -1.746 20.169 1.00 85.62 89 GLN A CA 1
ATOM 618 C C . GLN A 1 89 ? -12.926 -0.814 21.366 1.00 85.62 89 GLN A C 1
ATOM 620 O O . GLN A 1 89 ? -13.571 -1.197 22.343 1.00 85.62 89 GLN A O 1
ATOM 625 N N . VAL A 1 90 ? -12.357 0.393 21.317 1.00 85.12 90 VAL A N 1
ATOM 626 C CA . VAL A 1 90 ? -12.547 1.396 22.371 1.00 85.12 90 VAL A CA 1
ATOM 627 C C . VAL A 1 90 ? -14.010 1.835 22.433 1.00 85.12 90 VAL A C 1
ATOM 629 O O . VAL A 1 90 ? -14.559 1.915 23.535 1.00 85.12 90 VAL A O 1
ATOM 632 N N . ASP A 1 91 ? -14.648 2.052 21.281 1.00 83.19 91 ASP A N 1
ATOM 633 C CA . ASP A 1 91 ? -16.059 2.441 21.202 1.00 83.19 91 ASP A CA 1
ATOM 634 C C . ASP A 1 91 ? -16.985 1.335 21.739 1.00 83.19 91 ASP A C 1
ATOM 636 O O . ASP A 1 91 ? -17.803 1.579 22.629 1.00 83.19 91 ASP A O 1
ATOM 640 N N . ASP A 1 92 ? -16.764 0.079 21.334 1.00 82.81 92 ASP A N 1
ATOM 641 C CA . ASP A 1 92 ? -17.512 -1.077 21.844 1.00 82.81 92 ASP A CA 1
ATOM 642 C C . ASP A 1 92 ? -17.378 -1.225 23.369 1.00 82.81 92 ASP A C 1
ATOM 644 O O . ASP A 1 92 ? -18.357 -1.474 24.084 1.00 82.81 92 ASP A O 1
ATOM 648 N N . GLN A 1 93 ? -16.166 -1.048 23.905 1.00 85.00 93 GLN A N 1
ATOM 649 C CA . GLN A 1 93 ? -15.930 -1.095 25.349 1.00 85.00 93 GLN A CA 1
ATOM 650 C C . GLN A 1 93 ? -16.616 0.063 26.083 1.00 85.00 93 GLN A C 1
ATOM 652 O O . GLN A 1 93 ? -17.146 -0.134 27.184 1.00 85.00 93 GLN A O 1
ATOM 657 N N . ALA A 1 94 ? -16.619 1.264 25.504 1.00 81.38 94 ALA A N 1
ATOM 658 C CA . ALA A 1 94 ? -17.308 2.419 26.065 1.00 81.38 94 ALA A CA 1
ATOM 659 C C . ALA A 1 94 ? -18.830 2.198 26.087 1.00 81.38 94 ALA A C 1
ATOM 661 O O . ALA A 1 94 ? -19.459 2.373 27.136 1.00 81.38 94 ALA A O 1
ATOM 662 N N . ALA A 1 95 ? -19.406 1.712 24.985 1.00 80.56 95 ALA A N 1
ATOM 663 C CA . ALA A 1 95 ? -20.824 1.385 24.867 1.00 80.56 95 ALA A CA 1
ATOM 664 C C . ALA A 1 95 ? -21.261 0.298 25.867 1.00 80.56 95 ALA A C 1
ATOM 666 O O . ALA A 1 95 ? -22.296 0.426 26.534 1.00 80.56 95 ALA A O 1
ATOM 667 N N . GLN A 1 96 ? -20.4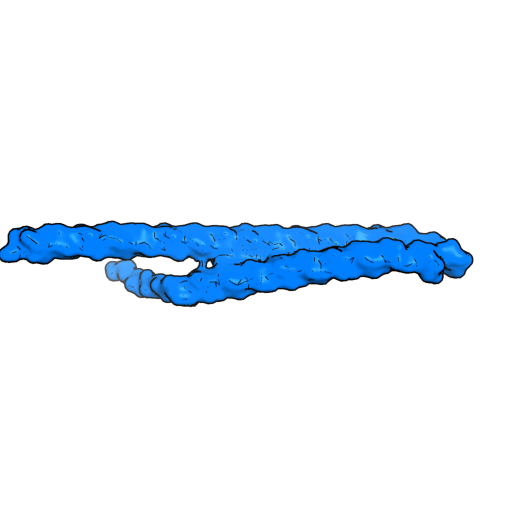48 -0.750 26.050 1.00 82.38 96 GLN A N 1
ATOM 668 C CA . GLN A 1 96 ? -20.697 -1.791 27.052 1.00 82.38 96 GLN A CA 1
ATOM 669 C C . GLN A 1 96 ? -20.708 -1.228 28.477 1.00 82.38 96 GLN A C 1
ATOM 671 O O . GLN A 1 96 ? -21.606 -1.546 29.261 1.00 82.38 96 GLN A O 1
ATOM 676 N N . ARG A 1 97 ? -19.743 -0.365 28.823 1.00 79.12 97 ARG A N 1
ATOM 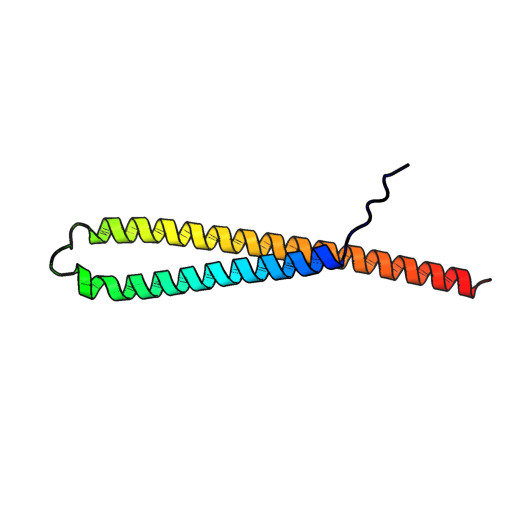677 C CA . ARG A 1 97 ? -19.687 0.280 30.146 1.00 79.12 97 ARG A CA 1
ATOM 678 C C . ARG A 1 97 ? -20.898 1.177 30.390 1.00 79.12 97 ARG A C 1
ATOM 680 O O . ARG A 1 97 ? -21.475 1.122 31.475 1.00 79.12 97 ARG A O 1
ATOM 687 N N . TYR A 1 98 ? -21.318 1.944 29.386 1.00 74.56 98 TYR A N 1
ATOM 688 C CA . TYR A 1 98 ? -22.524 2.771 29.464 1.00 74.56 98 TYR A CA 1
ATOM 689 C C . TYR A 1 98 ? -23.789 1.936 29.673 1.00 74.56 98 TYR A C 1
ATOM 691 O O . TYR A 1 98 ? -24.603 2.256 30.538 1.00 74.56 98 TYR A O 1
ATOM 699 N N . THR A 1 99 ? -23.925 0.826 28.947 1.00 77.12 99 THR A N 1
ATOM 700 C CA . THR A 1 99 ? -25.069 -0.089 29.084 1.00 77.12 99 THR A CA 1
ATOM 701 C C . THR A 1 99 ? -25.120 -0.714 30.482 1.00 77.12 99 THR A C 1
ATOM 703 O O . THR A 1 99 ? -26.183 -0.790 31.093 1.00 77.12 99 THR A O 1
ATOM 706 N N . GLN A 1 100 ? -23.969 -1.106 31.038 1.00 71.56 100 GLN A N 1
ATOM 707 C CA . GLN A 1 100 ? -23.883 -1.628 32.407 1.00 71.56 100 GLN A CA 1
ATOM 708 C C . GLN A 1 100 ? -24.217 -0.583 33.478 1.00 71.56 100 GLN A C 1
ATOM 710 O O . GLN A 1 100 ? -24.749 -0.944 34.527 1.00 71.56 100 GLN A O 1
ATOM 715 N N . LEU A 1 101 ? -23.890 0.690 33.244 1.00 69.56 101 LEU A N 1
ATOM 716 C CA . LEU A 1 101 ? -24.242 1.792 34.140 1.00 69.56 101 LEU A CA 1
ATOM 717 C C . LEU A 1 101 ? -25.742 2.102 34.079 1.00 69.56 101 LEU A C 1
ATOM 719 O O . LEU A 1 101 ? -26.369 2.192 35.127 1.00 69.56 101 LEU A O 1
ATOM 723 N N . MET A 1 102 ? -26.328 2.182 32.882 1.00 64.12 102 MET A N 1
ATOM 724 C CA . MET A 1 102 ? -27.767 2.424 32.695 1.00 64.12 102 MET A CA 1
ATOM 725 C C . MET A 1 102 ? -28.642 1.259 33.168 1.00 64.12 102 MET A C 1
ATOM 727 O O . MET A 1 102 ? -29.740 1.493 33.648 1.00 64.12 102 MET A O 1
ATOM 731 N N . GLY A 1 103 ? -28.167 0.013 33.083 1.00 60.56 103 GLY A N 1
ATOM 732 C CA . GLY A 1 103 ? -28.884 -1.153 33.615 1.00 60.56 103 GLY A CA 1
ATOM 733 C C . GLY A 1 103 ? -28.822 -1.308 35.142 1.00 60.56 103 GLY A C 1
ATOM 734 O O . GLY A 1 103 ? -29.439 -2.224 35.682 1.00 60.56 103 GLY A O 1
ATOM 735 N N . LYS A 1 104 ? -28.048 -0.464 35.839 1.00 56.47 104 LYS A N 1
ATOM 736 C CA . LYS A 1 104 ? -27.909 -0.453 37.307 1.00 56.47 104 LYS A CA 1
ATOM 737 C C . LYS A 1 104 ? -28.657 0.703 37.987 1.00 56.47 104 LYS A C 1
ATOM 739 O O . LYS A 1 104 ? -28.636 0.759 39.217 1.00 56.47 104 LYS A O 1
ATOM 744 N N . ILE A 1 105 ? -29.269 1.601 37.213 1.00 50.22 105 ILE A N 1
ATOM 745 C CA . ILE A 1 105 ? -30.142 2.691 37.682 1.00 50.22 105 ILE A CA 1
ATOM 746 C C . ILE A 1 105 ? -31.590 2.247 37.476 1.00 50.22 105 ILE A C 1
ATOM 748 O O . ILE A 1 105 ? -32.406 2.496 38.389 1.00 50.22 105 ILE A O 1
#

Organism: NCBI:txid2838746

Radius of gyration: 24.34 Å; Cα contacts (8 Å, |Δi|>4): 49; chains: 1; bounding box: 54×31×72 Å

Mean predicted aligned error: 12.26 Å

Solvent-accessible surface area (backbone atoms only — not comparable to full-atom values): 5782 Å² total; per-residue (Å²): 134,77,80,84,79,81,75,60,60,68,56,37,55,52,47,23,53,51,31,46,53,53,24,50,51,39,51,51,53,48,52,53,49,52,54,53,56,71,55,39,59,80,75,37,61,84,86,38,62,84,53,46,64,57,52,53,52,54,49,53,54,51,49,51,50,44,53,53,51,27,52,50,32,46,52,50,22,51,52,36,50,49,52,46,52,54,51,52,51,53,50,54,52,50,52,51,53,50,51,58,51,62,76,72,109